Protein AF-A0A562K7I3-F1 (afdb_monomer_lite)

Secondary structure (DSSP, 8-state):
-HHHHHHHHHHHHHHHHHH---HHHHHHHHHHHHHHHHHHHHHHHHHHHHSPPPPPP-GGGB-TTSPPS-SSS--PPPB-

Structure (mmCIF, N/CA/C/O backbone):
data_AF-A0A562K7I3-F1
#
_entry.id   AF-A0A562K7I3-F1
#
loop_
_atom_site.group_PDB
_atom_site.id
_atom_site.type_symbol
_atom_site.label_atom_id
_atom_site.label_alt_id
_atom_site.label_comp_id
_atom_site.label_asym_id
_atom_site.label_entity_id
_atom_site.label_seq_id
_atom_site.pdbx_PDB_ins_code
_atom_site.Cartn_x
_atom_site.Cartn_y
_atom_site.Cartn_z
_atom_site.occupancy
_atom_site.B_iso_or_equiv
_atom_site.auth_seq_id
_atom_site.auth_comp_id
_atom_site.auth_asym_id
_atom_site.auth_atom_id
_atom_site.pdbx_PDB_model_num
ATOM 1 N N . MET A 1 1 ? 18.410 -2.698 -2.950 1.00 61.50 1 MET A N 1
ATOM 2 C CA . MET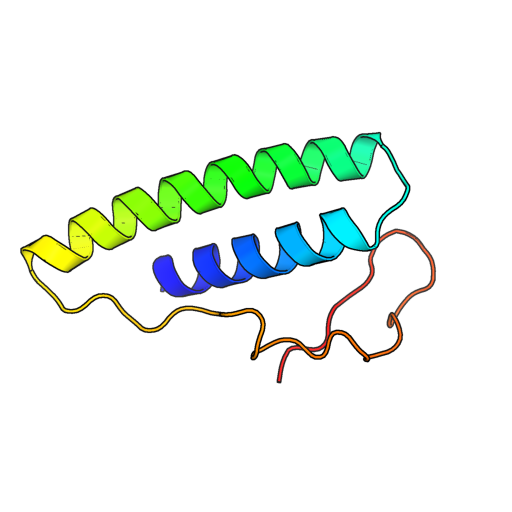 A 1 1 ? 17.846 -2.439 -1.603 1.00 61.50 1 MET A CA 1
ATOM 3 C C . MET A 1 1 ? 16.542 -1.631 -1.611 1.00 61.50 1 MET A C 1
ATOM 5 O O . MET A 1 1 ? 15.678 -1.954 -0.808 1.00 61.50 1 MET A O 1
ATOM 9 N N . ASN A 1 2 ? 16.337 -0.635 -2.488 1.00 81.69 2 ASN A N 1
ATOM 10 C CA . ASN A 1 2 ? 15.142 0.230 -2.404 1.00 81.69 2 ASN A CA 1
ATOM 11 C C . ASN A 1 2 ? 13.817 -0.464 -2.786 1.00 81.69 2 ASN A C 1
ATOM 13 O O . ASN A 1 2 ? 12.835 -0.301 -2.078 1.00 81.69 2 ASN A O 1
ATOM 17 N N . HIS A 1 3 ? 13.783 -1.323 -3.811 1.00 88.88 3 HIS A N 1
ATOM 18 C CA . HIS A 1 3 ? 12.541 -2.003 -4.228 1.00 88.88 3 HIS A CA 1
ATOM 19 C C . HIS A 1 3 ? 11.930 -2.904 -3.143 1.00 88.88 3 HIS A C 1
ATOM 21 O O . HIS A 1 3 ? 10.733 -2.855 -2.867 1.00 88.88 3 HIS A O 1
ATOM 27 N N . THR A 1 4 ? 12.763 -3.705 -2.479 1.00 89.19 4 THR A N 1
ATOM 28 C CA . THR A 1 4 ? 12.341 -4.591 -1.386 1.00 89.19 4 THR A CA 1
ATOM 29 C C . THR A 1 4 ? 11.815 -3.803 -0.182 1.00 89.19 4 THR A C 1
ATOM 31 O O . THR A 1 4 ? 10.876 -4.236 0.479 1.00 89.19 4 THR A O 1
ATOM 34 N N . ARG A 1 5 ? 12.382 -2.620 0.090 1.00 89.25 5 ARG A N 1
ATOM 35 C CA . ARG A 1 5 ? 11.893 -1.730 1.152 1.00 89.25 5 ARG A CA 1
ATOM 36 C C . ARG A 1 5 ? 10.513 -1.169 0.828 1.00 89.25 5 ARG A C 1
ATOM 38 O O . ARG A 1 5 ? 9.643 -1.218 1.691 1.00 89.25 5 ARG A O 1
ATOM 45 N N . GLU A 1 6 ? 10.303 -0.702 -0.401 1.00 92.50 6 GLU A N 1
ATOM 46 C CA . GLU A 1 6 ? 9.010 -0.133 -0.793 1.00 92.50 6 GLU A CA 1
ATOM 47 C C . GLU A 1 6 ? 7.903 -1.185 -0.848 1.00 92.50 6 GLU A C 1
ATOM 49 O O . GLU A 1 6 ? 6.810 -0.962 -0.340 1.00 92.50 6 GLU A O 1
ATOM 54 N N . THR A 1 7 ? 8.193 -2.377 -1.375 1.00 92.62 7 THR A N 1
ATOM 55 C CA . THR A 1 7 ? 7.222 -3.490 -1.374 1.00 92.62 7 THR A CA 1
ATOM 56 C C . THR A 1 7 ? 6.855 -3.939 0.043 1.00 92.62 7 THR A C 1
ATOM 58 O O . THR A 1 7 ? 5.700 -4.275 0.306 1.00 92.62 7 THR A O 1
ATOM 61 N N . LYS A 1 8 ? 7.798 -3.869 0.995 1.00 89.38 8 LYS A N 1
ATOM 62 C CA . LYS A 1 8 ? 7.515 -4.101 2.417 1.00 89.38 8 LYS A CA 1
ATOM 63 C C . LYS A 1 8 ? 6.607 -3.011 2.996 1.00 89.38 8 LYS A C 1
ATOM 65 O O . LYS A 1 8 ? 5.650 -3.335 3.699 1.00 89.38 8 LYS A O 1
ATOM 70 N N . ALA A 1 9 ? 6.895 -1.743 2.704 1.00 90.38 9 ALA A N 1
ATOM 71 C CA . ALA A 1 9 ? 6.098 -0.605 3.160 1.00 90.38 9 ALA A CA 1
ATOM 72 C C . ALA A 1 9 ? 4.661 -0.635 2.609 1.00 90.38 9 ALA A C 1
ATOM 74 O O . ALA A 1 9 ? 3.721 -0.402 3.372 1.00 90.38 9 ALA A O 1
ATOM 75 N N . ASP A 1 10 ? 4.475 -1.000 1.337 1.00 92.12 10 ASP A N 1
ATOM 76 C CA . ASP A 1 10 ? 3.156 -1.202 0.720 1.00 92.12 10 ASP A CA 1
ATOM 77 C C . ASP A 1 10 ? 2.354 -2.291 1.453 1.00 92.12 10 ASP A C 1
ATOM 79 O O . ASP A 1 10 ? 1.210 -2.059 1.853 1.00 92.12 10 ASP A O 1
ATOM 83 N N . CYS A 1 11 ? 2.966 -3.448 1.727 1.00 89.25 11 CYS A N 1
ATOM 84 C CA . CYS A 1 11 ? 2.290 -4.543 2.426 1.00 89.25 11 CYS A CA 1
ATOM 85 C C . CYS A 1 11 ? 1.895 -4.167 3.865 1.00 89.25 11 CYS A C 1
ATOM 87 O O . CYS A 1 11 ? 0.757 -4.403 4.279 1.00 89.25 11 CYS A O 1
ATOM 89 N N . ILE A 1 12 ? 2.814 -3.548 4.615 1.00 86.12 12 ILE A N 1
ATOM 90 C CA . ILE A 1 12 ? 2.559 -3.063 5.980 1.00 86.12 12 ILE A CA 1
ATOM 91 C C . ILE A 1 12 ? 1.419 -2.039 5.983 1.00 86.12 12 ILE A C 1
ATOM 93 O O . ILE A 1 12 ? 0.494 -2.138 6.789 1.00 86.12 12 ILE A O 1
ATOM 97 N N . SER A 1 13 ? 1.461 -1.070 5.069 1.00 90.19 13 SER A N 1
ATOM 98 C CA . SER A 1 13 ? 0.449 -0.015 4.994 1.00 90.19 13 SER A CA 1
ATOM 99 C C . SER A 1 13 ? -0.926 -0.596 4.669 1.00 90.19 13 SER A C 1
ATOM 101 O O . SER A 1 13 ? -1.905 -0.270 5.336 1.00 90.19 13 SER A O 1
ATOM 103 N N . ASN A 1 14 ? -1.003 -1.533 3.721 1.00 89.12 14 ASN A N 1
ATOM 104 C CA . ASN A 1 14 ? -2.237 -2.256 3.408 1.00 89.12 14 ASN A CA 1
ATOM 105 C C . ASN A 1 14 ? -2.788 -3.053 4.599 1.00 89.12 14 ASN A C 1
ATOM 107 O O . ASN A 1 14 ? -4.006 -3.163 4.748 1.00 89.12 14 ASN A O 1
ATOM 111 N N . TYR A 1 15 ? -1.919 -3.626 5.434 1.00 85.81 15 TYR A N 1
ATOM 112 C CA . TYR A 1 15 ? -2.343 -4.306 6.656 1.00 85.81 15 TYR A CA 1
ATOM 113 C C . TYR A 1 15 ? -2.963 -3.330 7.655 1.00 85.81 15 TYR A C 1
ATOM 115 O O . TYR A 1 15 ? -4.092 -3.539 8.098 1.00 85.81 15 TYR A O 1
ATOM 123 N N . PHE A 1 16 ? -2.260 -2.241 7.961 1.00 84.25 16 PHE A N 1
ATOM 124 C CA . PHE A 1 16 ? -2.730 -1.251 8.924 1.00 84.25 16 PHE A CA 1
ATOM 125 C C . PHE A 1 16 ? -4.027 -0.575 8.498 1.00 84.25 16 PHE A C 1
ATOM 127 O O . PHE A 1 16 ? -4.891 -0.341 9.336 1.00 84.25 16 PHE A O 1
ATOM 134 N N . LEU A 1 17 ? -4.222 -0.341 7.199 1.00 88.50 17 LEU A N 1
ATOM 135 C CA . LEU A 1 17 ? -5.491 0.173 6.683 1.00 88.50 17 LEU A CA 1
ATOM 136 C C . LEU A 1 17 ? -6.685 -0.757 6.946 1.00 88.50 17 LEU A C 1
ATOM 138 O O . LEU A 1 17 ? -7.822 -0.294 6.919 1.00 88.50 17 LEU A O 1
ATOM 142 N N . LYS A 1 18 ? -6.448 -2.053 7.190 1.00 85.00 18 LYS A N 1
ATOM 143 C CA . LYS A 1 18 ? -7.492 -3.039 7.507 1.00 85.00 18 LYS A CA 1
ATOM 144 C C . LYS A 1 18 ? -7.694 -3.239 9.008 1.00 85.00 18 LYS A C 1
ATOM 146 O O . LYS A 1 18 ? -8.763 -3.699 9.402 1.00 85.00 18 LYS A O 1
ATOM 151 N N . THR A 1 19 ? -6.683 -2.964 9.833 1.00 80.19 19 THR A N 1
ATOM 152 C CA . THR A 1 19 ? -6.721 -3.256 11.276 1.00 80.19 19 THR A CA 1
ATOM 153 C C . THR A 1 19 ? -6.917 -2.026 12.152 1.00 80.19 19 THR A C 1
ATOM 155 O O . THR A 1 19 ? -7.502 -2.140 13.232 1.00 80.19 19 THR A O 1
ATOM 158 N N . LEU A 1 20 ? -6.451 -0.856 11.711 1.00 83.62 20 LEU A N 1
ATOM 159 C CA . LEU A 1 20 ? -6.574 0.384 12.467 1.00 83.62 20 LEU A CA 1
ATOM 160 C C . LEU A 1 20 ? -7.979 0.974 12.342 1.00 83.62 20 LEU A C 1
ATOM 162 O O . LEU A 1 20 ? -8.629 0.879 11.305 1.00 83.62 20 LEU A O 1
ATOM 166 N N . LYS A 1 21 ? -8.427 1.605 13.428 1.00 82.75 21 LYS A N 1
ATOM 167 C CA . LYS A 1 21 ? -9.728 2.286 13.523 1.00 82.75 21 LYS A CA 1
ATOM 168 C C . LYS A 1 21 ? -9.606 3.806 13.654 1.00 82.75 21 LYS A C 1
ATOM 170 O O . LYS A 1 21 ? -10.615 4.490 13.628 1.00 82.75 21 LYS A O 1
ATOM 175 N N . ASP A 1 22 ? -8.391 4.310 13.856 1.00 88.44 22 ASP A N 1
ATOM 176 C CA . ASP A 1 22 ? -8.123 5.736 14.024 1.00 88.44 22 ASP A CA 1
ATOM 177 C C . ASP A 1 22 ? -8.028 6.418 12.653 1.00 88.44 22 ASP A C 1
ATOM 179 O O . ASP A 1 22 ? -7.140 6.102 11.858 1.00 88.44 22 ASP A O 1
ATOM 183 N N . ASP A 1 23 ? -8.949 7.339 12.376 1.00 89.81 23 ASP A N 1
ATOM 184 C CA . ASP A 1 23 ? -9.089 7.975 11.066 1.00 89.81 23 ASP A CA 1
ATOM 185 C C . ASP A 1 23 ? -7.879 8.820 10.652 1.00 89.81 23 ASP A C 1
ATOM 187 O O . ASP A 1 23 ? -7.553 8.886 9.460 1.00 89.81 23 ASP A O 1
ATOM 191 N N . ASP A 1 24 ? -7.188 9.454 11.597 1.00 89.62 24 ASP A N 1
ATOM 192 C CA . ASP A 1 24 ? -6.034 10.294 11.281 1.00 89.62 24 ASP A CA 1
ATOM 193 C C . ASP A 1 24 ? -4.810 9.437 10.967 1.00 89.62 24 ASP A C 1
ATOM 195 O O . ASP A 1 24 ? -4.097 9.692 9.986 1.00 89.62 24 ASP A O 1
ATOM 199 N N . ILE A 1 25 ? -4.630 8.340 11.705 1.00 88.00 25 ILE A N 1
ATOM 200 C CA . ILE A 1 25 ? -3.600 7.350 11.387 1.00 88.00 25 ILE A CA 1
ATOM 201 C C . ILE A 1 25 ? -3.913 6.663 10.044 1.00 88.00 25 ILE A C 1
ATOM 203 O O . ILE A 1 25 ? -3.009 6.452 9.230 1.00 88.00 25 ILE A O 1
ATOM 207 N N . LEU A 1 26 ? -5.183 6.372 9.743 1.00 90.12 26 LEU A N 1
ATOM 208 C CA . LEU A 1 26 ? -5.586 5.810 8.447 1.00 90.12 26 LEU A CA 1
ATOM 209 C C . LEU A 1 26 ? -5.258 6.751 7.277 1.00 90.12 26 LEU A 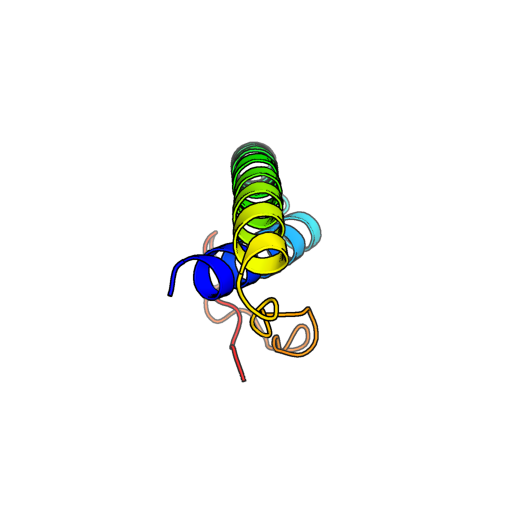C 1
ATOM 211 O O . LEU A 1 26 ? -4.766 6.287 6.244 1.00 90.12 26 LEU A O 1
ATOM 215 N N . LYS A 1 27 ? -5.486 8.066 7.408 1.00 93.62 27 LYS A N 1
ATOM 216 C CA . LYS A 1 27 ? -5.103 9.052 6.374 1.00 93.62 27 LYS A CA 1
ATOM 217 C C . LYS A 1 27 ? -3.594 9.060 6.128 1.00 93.62 27 LYS A C 1
ATOM 219 O O . LYS A 1 27 ? -3.166 9.100 4.968 1.00 93.62 27 LYS A O 1
ATOM 224 N N . LEU A 1 28 ? -2.796 8.977 7.195 1.00 91.75 28 LEU A N 1
ATOM 225 C CA . LEU A 1 28 ? -1.340 8.879 7.092 1.00 91.75 28 LEU A CA 1
ATOM 226 C C . LEU A 1 28 ? -0.926 7.634 6.296 1.00 91.75 28 LEU A C 1
ATOM 228 O O . LEU A 1 28 ? -0.168 7.752 5.332 1.00 91.75 28 LEU A O 1
ATOM 232 N N . TYR A 1 29 ? -1.473 6.460 6.627 1.00 91.69 29 TYR A N 1
ATOM 233 C CA . TYR A 1 29 ? -1.161 5.224 5.902 1.00 91.69 29 TYR A CA 1
ATOM 234 C C . TYR A 1 29 ? -1.658 5.224 4.455 1.00 91.69 29 TYR A C 1
ATOM 236 O O . TYR A 1 29 ? -0.961 4.697 3.593 1.00 91.69 29 TYR A O 1
ATOM 244 N N . LYS A 1 30 ? -2.804 5.845 4.144 1.00 94.25 30 LYS A N 1
ATOM 245 C CA . LYS A 1 30 ? -3.247 6.021 2.745 1.00 94.25 30 LYS A CA 1
ATOM 246 C C . LYS A 1 30 ? -2.244 6.850 1.946 1.00 94.25 30 LYS A C 1
ATOM 248 O O . LYS A 1 30 ? -1.926 6.511 0.809 1.00 94.25 30 LYS A O 1
ATOM 253 N N . THR A 1 31 ? -1.729 7.912 2.559 1.00 94.62 31 THR A N 1
ATOM 254 C CA . THR A 1 31 ? -0.740 8.798 1.938 1.00 94.62 31 THR A CA 1
ATOM 255 C C . THR A 1 31 ? 0.586 8.072 1.726 1.00 94.62 31 THR A C 1
ATOM 257 O O . THR A 1 31 ? 1.121 8.079 0.620 1.00 94.62 31 THR A O 1
ATOM 260 N N . ALA A 1 32 ? 1.084 7.379 2.752 1.00 91.88 32 ALA A N 1
ATOM 261 C CA . ALA A 1 32 ? 2.297 6.571 2.657 1.00 91.88 32 ALA A CA 1
ATOM 262 C C . ALA A 1 32 ? 2.172 5.468 1.590 1.00 91.88 32 ALA A C 1
ATOM 264 O O . ALA A 1 32 ? 3.069 5.312 0.765 1.00 91.88 32 ALA A O 1
ATOM 265 N N . LEU A 1 33 ? 1.031 4.769 1.550 1.00 94.69 33 LEU A N 1
ATOM 266 C CA . LEU A 1 33 ? 0.746 3.729 0.561 1.00 94.69 33 LEU A CA 1
ATOM 267 C C . LEU A 1 33 ? 0.813 4.275 -0.868 1.00 94.69 33 LEU A C 1
ATOM 269 O O . LEU A 1 33 ? 1.444 3.665 -1.729 1.00 94.69 33 LEU A O 1
ATOM 273 N N . HIS A 1 34 ? 0.215 5.443 -1.111 1.00 96.06 34 HIS A N 1
ATOM 274 C CA . HIS A 1 34 ? 0.271 6.092 -2.418 1.00 96.06 34 HIS A CA 1
ATOM 275 C C . HIS A 1 34 ? 1.716 6.378 -2.859 1.00 96.06 34 HIS A C 1
ATOM 277 O O . HIS A 1 34 ? 2.091 6.069 -3.993 1.00 96.06 34 HIS A O 1
ATOM 283 N N . TYR A 1 35 ? 2.548 6.917 -1.963 1.00 95.19 35 TYR A N 1
ATOM 284 C CA . TYR A 1 35 ? 3.956 7.181 -2.270 1.00 95.19 35 TYR A CA 1
ATOM 285 C C . TYR A 1 35 ? 4.744 5.899 -2.548 1.00 95.19 35 TYR A C 1
ATOM 287 O O . TYR A 1 35 ? 5.416 5.827 -3.581 1.00 95.19 35 TYR A O 1
ATOM 295 N N . SER A 1 36 ? 4.614 4.872 -1.702 1.00 94.12 36 SER A N 1
ATOM 296 C CA . SER A 1 36 ? 5.316 3.601 -1.913 1.00 94.12 36 SER A CA 1
ATOM 297 C C . SER A 1 36 ? 4.897 2.928 -3.220 1.00 94.12 36 SER A C 1
ATOM 299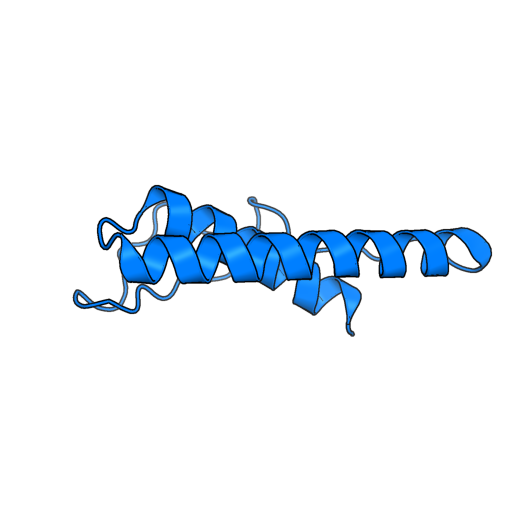 O O . SER A 1 36 ? 5.756 2.445 -3.954 1.00 94.12 36 SER A O 1
ATOM 301 N N . GLN A 1 37 ? 3.615 2.954 -3.594 1.00 95.12 37 GLN A N 1
ATOM 302 C CA . GLN A 1 37 ? 3.154 2.395 -4.874 1.00 95.12 37 GLN A CA 1
ATOM 303 C C . GLN A 1 37 ? 3.749 3.121 -6.081 1.00 95.12 37 GLN A C 1
ATOM 305 O O . GLN A 1 37 ? 4.205 2.477 -7.033 1.00 95.12 37 GLN A O 1
ATOM 310 N N . ASN A 1 38 ? 3.814 4.453 -6.026 1.00 96.25 38 ASN A N 1
ATOM 311 C CA . ASN A 1 38 ? 4.459 5.246 -7.070 1.00 96.25 38 ASN A CA 1
ATOM 312 C C . ASN A 1 38 ? 5.957 4.924 -7.166 1.00 96.25 38 ASN A C 1
ATOM 314 O O . ASN A 1 38 ? 6.477 4.727 -8.266 1.00 96.25 38 ASN A O 1
ATOM 318 N N . GLN A 1 39 ? 6.651 4.806 -6.032 1.00 95.25 39 GLN A N 1
ATOM 319 C CA . GLN A 1 39 ? 8.072 4.452 -5.999 1.00 95.25 39 GLN A CA 1
ATOM 320 C C . GLN A 1 39 ? 8.326 3.028 -6.507 1.00 95.25 39 GLN A C 1
ATOM 322 O O . GLN A 1 39 ? 9.259 2.819 -7.282 1.00 95.25 39 GLN A O 1
ATOM 327 N N . ILE A 1 40 ? 7.482 2.054 -6.144 1.00 95.06 40 ILE A N 1
ATOM 328 C CA . ILE A 1 40 ? 7.544 0.686 -6.680 1.00 95.06 40 ILE A CA 1
ATOM 329 C C . ILE A 1 40 ? 7.424 0.719 -8.198 1.00 95.06 40 ILE A C 1
ATOM 331 O O . ILE A 1 40 ? 8.219 0.060 -8.866 1.00 95.06 40 ILE A O 1
ATOM 335 N N . LYS A 1 41 ? 6.473 1.485 -8.745 1.00 95.44 41 LYS A N 1
ATOM 336 C CA . LYS A 1 41 ? 6.289 1.614 -10.194 1.00 95.44 41 LYS A CA 1
ATOM 337 C C . LYS A 1 41 ? 7.550 2.157 -10.868 1.00 95.44 41 LYS A C 1
ATOM 339 O O . LYS A 1 41 ? 8.089 1.491 -11.743 1.00 95.44 41 LYS A O 1
ATOM 344 N N . VAL A 1 42 ? 8.080 3.283 -10.388 1.00 95.56 42 VAL A N 1
ATOM 345 C CA . VAL A 1 42 ? 9.313 3.887 -10.929 1.00 95.56 42 VAL A CA 1
ATOM 346 C C . VAL A 1 42 ? 10.492 2.912 -10.870 1.00 95.56 42 VAL A C 1
ATOM 348 O O . VAL A 1 42 ? 11.230 2.766 -11.842 1.00 95.56 42 VAL A O 1
ATOM 351 N N . LEU A 1 43 ? 10.664 2.209 -9.747 1.00 94.2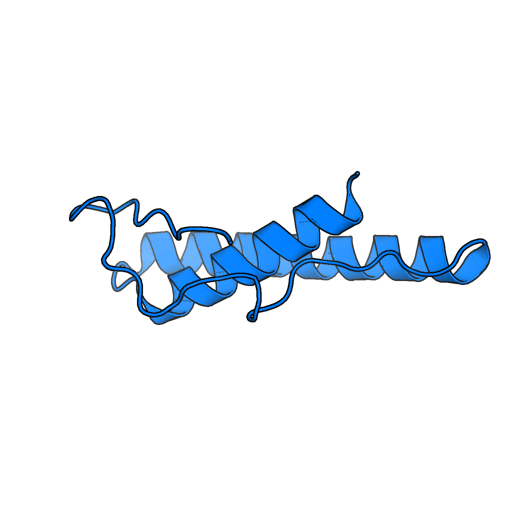5 43 LEU A N 1
ATOM 352 C CA . LEU A 1 43 ? 11.736 1.226 -9.597 1.00 94.25 43 LEU A CA 1
ATOM 353 C C . LEU A 1 43 ? 11.549 0.034 -10.540 1.00 94.25 43 LEU A C 1
ATOM 355 O O . LEU A 1 43 ? 12.526 -0.427 -11.120 1.00 94.25 43 LEU A O 1
ATOM 359 N N . ARG A 1 44 ? 10.320 -0.463 -10.722 1.00 93.50 44 ARG A N 1
ATOM 360 C CA . ARG A 1 44 ? 10.030 -1.555 -11.666 1.00 93.50 44 ARG A CA 1
ATOM 361 C C . ARG A 1 44 ? 10.332 -1.148 -13.099 1.00 93.50 44 ARG A C 1
ATOM 363 O O . ARG A 1 44 ? 10.987 -1.920 -13.790 1.00 93.50 44 ARG A O 1
ATOM 370 N N . ASP A 1 45 ? 9.915 0.047 -13.501 1.00 94.56 45 ASP A N 1
ATOM 371 C CA . ASP A 1 45 ? 10.170 0.583 -14.840 1.00 94.56 45 ASP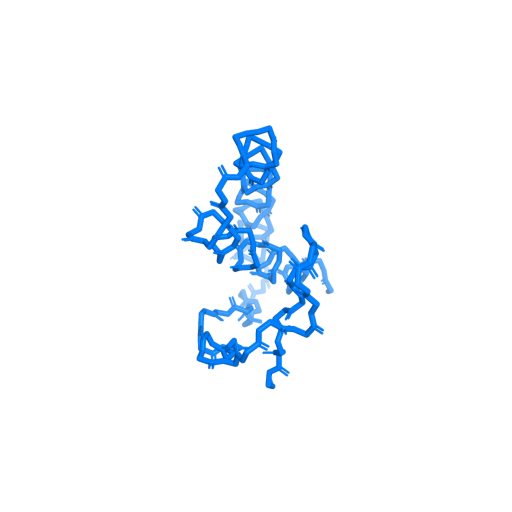 A CA 1
ATOM 372 C C . ASP A 1 45 ? 11.679 0.760 -15.087 1.00 94.56 45 ASP A C 1
ATOM 374 O O . ASP A 1 45 ? 12.159 0.530 -16.195 1.00 94.56 45 ASP A O 1
ATOM 378 N N . LEU A 1 46 ? 12.445 1.133 -14.052 1.00 94.12 46 LEU A N 1
ATOM 379 C CA . LEU A 1 46 ? 13.906 1.198 -14.115 1.00 94.12 46 LEU A CA 1
ATOM 380 C C . LEU A 1 46 ? 14.527 -0.193 -14.278 1.00 94.12 46 LEU A C 1
ATOM 382 O O . LEU A 1 46 ? 15.357 -0.380 -15.162 1.00 94.12 46 LEU A O 1
ATOM 386 N N . PHE A 1 47 ? 14.124 -1.164 -13.452 1.00 92.31 47 PHE A N 1
ATOM 387 C CA . PHE A 1 47 ? 14.661 -2.521 -13.548 1.00 92.31 47 PHE A CA 1
ATOM 388 C C . PHE A 1 47 ? 14.340 -3.128 -14.910 1.00 92.31 47 PHE A C 1
ATOM 390 O O . PHE A 1 47 ? 15.266 -3.541 -15.587 1.00 92.31 47 PHE A O 1
ATOM 397 N N . GLN A 1 48 ? 13.093 -3.066 -15.382 1.00 92.69 48 GLN A N 1
ATOM 398 C CA . GLN A 1 48 ? 12.676 -3.654 -16.664 1.00 92.69 48 GLN A CA 1
ATOM 399 C C . GLN A 1 48 ? 13.516 -3.238 -17.882 1.00 92.69 48 GLN A C 1
ATOM 401 O O . GLN A 1 48 ? 13.530 -3.971 -18.868 1.00 92.69 48 GLN A O 1
ATOM 406 N N . LYS A 1 49 ? 14.204 -2.092 -17.833 1.00 92.25 49 LYS A N 1
ATOM 407 C CA . LYS A 1 49 ? 15.082 -1.638 -18.917 1.00 92.25 49 LYS A CA 1
ATOM 408 C C . LYS A 1 49 ? 16.403 -2.402 -18.995 1.00 92.25 49 LYS A C 1
ATOM 410 O O . LYS A 1 49 ? 16.922 -2.560 -20.092 1.00 92.25 49 LYS A O 1
ATOM 415 N N . GLU A 1 50 ? 16.944 -2.853 -17.865 1.00 90.62 50 GLU A N 1
ATOM 416 C CA . GLU A 1 50 ? 18.326 -3.360 -17.800 1.00 90.62 50 GLU A CA 1
ATOM 417 C C . GLU A 1 50 ? 18.488 -4.664 -17.001 1.00 90.62 50 GLU A C 1
ATOM 419 O O . GLU A 1 50 ? 19.449 -5.400 -17.209 1.00 90.62 50 GLU A O 1
ATOM 424 N N . PHE A 1 51 ? 17.551 -4.992 -16.109 1.00 90.31 51 PHE A N 1
ATOM 425 C CA . PHE A 1 51 ? 17.654 -6.100 -15.160 1.00 90.31 51 PHE A CA 1
ATOM 426 C C . PHE A 1 51 ? 16.288 -6.749 -14.864 1.00 90.31 51 PHE A C 1
ATOM 428 O O . PHE A 1 51 ? 15.237 -6.111 -14.933 1.00 90.31 51 PHE A O 1
ATOM 435 N N . PRO A 1 52 ? 16.250 -8.027 -14.457 1.00 91.19 52 PRO A N 1
ATOM 436 C CA . PRO A 1 52 ? 15.021 -8.605 -13.928 1.00 91.19 52 PRO A CA 1
ATOM 437 C C . PRO A 1 52 ? 14.562 -7.846 -12.672 1.00 91.19 52 PRO A C 1
ATOM 439 O O . PRO A 1 52 ? 15.364 -7.489 -11.807 1.00 91.19 52 PRO A O 1
ATOM 442 N N . VAL A 1 53 ? 13.251 -7.617 -12.558 1.00 90.88 53 VAL A N 1
ATOM 443 C CA . VAL A 1 53 ? 12.657 -6.997 -11.366 1.00 90.88 53 VAL A CA 1
ATOM 444 C C . VAL A 1 53 ? 12.891 -7.917 -10.160 1.00 90.88 53 VAL A C 1
ATOM 446 O O . VAL A 1 53 ? 12.506 -9.087 -10.218 1.00 90.88 53 VAL A O 1
ATOM 449 N N . PRO A 1 54 ? 13.499 -7.427 -9.065 1.00 90.50 54 PRO A N 1
ATOM 450 C CA . PRO A 1 54 ? 13.770 -8.257 -7.898 1.00 90.50 54 PRO A CA 1
ATOM 451 C C . PRO A 1 54 ? 12.474 -8.682 -7.198 1.00 90.50 54 PRO A C 1
ATOM 453 O O . PRO A 1 54 ? 11.502 -7.928 -7.157 1.00 90.50 54 PRO A O 1
ATOM 456 N N . GLN A 1 55 ? 12.480 -9.871 -6.591 1.00 90.25 55 GLN A N 1
ATOM 457 C CA . GLN A 1 55 ? 11.368 -10.343 -5.766 1.00 90.25 55 GLN A CA 1
ATOM 458 C C . GLN A 1 55 ? 11.156 -9.387 -4.579 1.00 90.25 55 GLN A C 1
ATOM 460 O O . GLN A 1 55 ? 12.069 -9.131 -3.789 1.00 90.25 55 GLN A O 1
ATOM 465 N N . GLY A 1 56 ? 9.949 -8.834 -4.483 1.00 89.19 56 GLY A N 1
ATOM 466 C CA . GLY A 1 56 ? 9.523 -7.970 -3.386 1.00 89.19 56 GLY A CA 1
ATOM 467 C C . GLY A 1 56 ? 8.755 -8.724 -2.304 1.00 89.19 56 GLY A C 1
ATOM 468 O O . GLY A 1 56 ? 8.399 -9.892 -2.481 1.00 89.19 56 GLY A O 1
ATOM 469 N N . PHE A 1 57 ? 8.466 -8.015 -1.211 1.00 88.94 57 PHE A N 1
ATOM 470 C CA . PHE A 1 57 ? 7.539 -8.489 -0.185 1.00 88.94 57 PHE A CA 1
ATOM 471 C C . PHE A 1 57 ? 6.124 -8.597 -0.754 1.00 88.94 57 PHE A C 1
ATOM 473 O O . PHE A 1 57 ? 5.684 -7.790 -1.576 1.00 88.94 57 PHE A O 1
ATOM 480 N N . THR A 1 58 ? 5.410 -9.601 -0.279 1.00 85.94 58 THR A N 1
ATOM 481 C CA . THR A 1 58 ? 4.029 -9.918 -0.616 1.00 85.94 58 THR A CA 1
ATOM 482 C C . THR A 1 58 ? 3.246 -10.153 0.668 1.00 85.94 58 THR A C 1
ATOM 484 O O . THR A 1 58 ? 3.820 -10.356 1.733 1.00 85.94 58 THR A O 1
ATOM 487 N N . GLY A 1 59 ? 1.917 -10.226 0.585 1.00 77.50 59 GLY A N 1
ATOM 488 C CA . GLY A 1 59 ? 1.092 -10.565 1.751 1.00 77.50 59 GLY A CA 1
ATOM 489 C C . GLY A 1 59 ? 1.386 -11.940 2.374 1.00 77.50 59 GLY A C 1
ATOM 490 O O . GLY A 1 59 ? 0.922 -12.198 3.480 1.00 77.50 59 GLY A O 1
ATOM 491 N N . LYS A 1 60 ? 2.142 -12.817 1.695 1.00 82.31 60 LYS A N 1
ATOM 492 C CA . LYS A 1 60 ? 2.554 -14.130 2.221 1.00 82.31 60 LYS A CA 1
ATOM 493 C C . LYS A 1 60 ? 3.691 -14.031 3.238 1.00 82.31 60 LYS A C 1
ATOM 495 O O . LYS A 1 60 ? 3.808 -14.909 4.082 1.00 82.31 60 LYS A O 1
ATOM 500 N N . ASP A 1 61 ? 4.471 -12.955 3.186 1.00 82.19 61 ASP A N 1
ATOM 501 C CA . ASP A 1 61 ? 5.615 -12.704 4.074 1.00 82.19 61 ASP A CA 1
ATOM 502 C C . ASP A 1 61 ? 5.178 -12.159 5.454 1.00 82.19 61 ASP A C 1
ATOM 504 O O . ASP A 1 61 ? 5.994 -11.745 6.279 1.00 82.19 61 ASP A O 1
ATOM 508 N N . PHE A 1 62 ? 3.863 -12.130 5.708 1.00 75.19 62 PHE A N 1
ATOM 509 C CA . PHE A 1 62 ? 3.243 -11.550 6.893 1.00 75.19 62 PHE A CA 1
ATOM 510 C C . PHE A 1 62 ? 2.357 -12.569 7.598 1.00 75.19 62 PHE A C 1
ATOM 512 O O . PHE A 1 62 ? 1.418 -13.117 7.013 1.00 75.19 62 PHE A O 1
ATOM 519 N N . ASN A 1 63 ? 2.571 -12.748 8.902 1.00 74.88 63 ASN A N 1
ATOM 520 C CA . ASN A 1 63 ? 1.634 -13.507 9.719 1.00 74.88 63 ASN A CA 1
ATOM 521 C C . ASN A 1 63 ? 0.451 -12.629 10.151 1.00 74.88 63 ASN A C 1
ATOM 523 O O . ASN A 1 63 ? 0.428 -12.078 11.250 1.00 74.88 63 ASN A O 1
ATOM 527 N N . LEU A 1 64 ? -0.568 -12.535 9.297 1.00 67.88 64 LEU A N 1
ATOM 528 C CA . LEU A 1 64 ? -1.788 -11.762 9.573 1.00 67.88 64 LEU A CA 1
ATOM 529 C C . LEU A 1 64 ? -2.612 -12.295 10.758 1.00 67.88 64 LEU A C 1
ATOM 531 O O . LEU A 1 64 ? -3.484 -11.590 11.259 1.00 67.88 64 LEU A O 1
ATOM 535 N N . LYS A 1 65 ? -2.351 -13.535 11.190 1.00 68.94 65 LYS A N 1
ATOM 536 C CA . LYS A 1 65 ? -3.005 -14.176 12.340 1.00 68.94 65 LYS A CA 1
ATOM 537 C C . LYS A 1 65 ? -2.226 -13.978 13.643 1.00 68.94 65 LYS A C 1
ATOM 539 O O . LYS A 1 65 ? -2.705 -14.401 14.694 1.00 68.94 65 LYS A O 1
ATOM 544 N N . ALA A 1 66 ? -1.035 -13.378 13.592 1.00 67.44 66 ALA A N 1
ATOM 545 C CA . ALA A 1 66 ? -0.262 -13.085 14.788 1.00 67.44 66 ALA A CA 1
ATOM 546 C C . ALA A 1 66 ? -0.992 -12.044 15.643 1.00 67.44 66 ALA A C 1
ATOM 548 O O . ALA A 1 66 ? -1.511 -11.047 15.134 1.00 67.44 66 ALA A O 1
ATOM 549 N N . GLN A 1 67 ? -1.023 -12.278 16.955 1.00 62.91 67 GLN A N 1
ATOM 550 C CA . GLN A 1 67 ? -1.568 -11.300 17.886 1.00 62.91 67 GLN A CA 1
ATOM 551 C C . GLN A 1 67 ? -0.702 -10.026 17.860 1.00 62.91 67 GLN A C 1
ATOM 553 O O . GLN A 1 67 ? 0.526 -10.135 17.795 1.00 62.91 67 GLN A O 1
ATOM 558 N N . PRO A 1 68 ? -1.311 -8.826 17.905 1.00 65.44 68 PRO A N 1
ATOM 559 C CA . PRO A 1 68 ? -0.572 -7.577 18.043 1.00 65.44 68 PRO A CA 1
ATOM 560 C C . PRO A 1 68 ? 0.386 -7.642 19.237 1.00 65.44 68 PRO A C 1
ATOM 562 O O . PRO A 1 68 ? -0.039 -7.956 20.346 1.00 65.44 68 PRO A O 1
ATOM 565 N N . LEU A 1 69 ? 1.657 -7.287 19.030 1.00 64.62 69 LEU A N 1
ATOM 566 C CA . LEU A 1 69 ? 2.643 -7.245 20.119 1.00 64.62 69 LEU A CA 1
ATOM 567 C C . LEU A 1 69 ? 2.357 -6.133 21.149 1.00 64.62 69 LEU A C 1
ATOM 569 O O . LEU A 1 69 ? 2.750 -6.262 22.303 1.00 64.62 69 LEU A O 1
ATOM 573 N N . PHE A 1 70 ? 1.638 -5.069 20.766 1.00 57.16 70 PHE A N 1
ATOM 574 C CA . PHE A 1 70 ? 1.203 -4.003 21.675 1.00 57.16 70 PHE A CA 1
ATOM 575 C C . PHE A 1 70 ? -0.252 -3.594 21.419 1.00 57.16 70 PHE A C 1
ATOM 577 O O . PHE A 1 70 ? -0.732 -3.604 20.287 1.00 57.16 70 PHE A O 1
ATOM 584 N N . HIS A 1 71 ? -0.945 -3.200 22.491 1.00 56.22 71 HIS A N 1
ATOM 585 C CA . HIS A 1 71 ? -2.387 -2.913 22.508 1.00 56.22 71 HIS A CA 1
ATOM 586 C C . HIS A 1 71 ? -2.745 -1.450 22.160 1.00 56.22 71 HIS A C 1
ATOM 588 O O . HIS A 1 71 ? -3.921 -1.102 22.103 1.00 56.22 71 HIS A O 1
ATOM 594 N N . ARG A 1 72 ? -1.752 -0.568 21.957 1.00 49.81 72 ARG A N 1
ATOM 595 C CA . ARG A 1 72 ? -1.950 0.867 21.674 1.00 49.81 72 ARG A CA 1
ATOM 596 C C . ARG A 1 72 ? -1.164 1.288 20.434 1.00 49.81 72 ARG A C 1
ATOM 598 O O . ARG A 1 72 ? 0.055 1.164 20.444 1.00 49.81 72 ARG A O 1
ATOM 605 N N . SER A 1 73 ? -1.899 1.758 19.418 1.00 54.59 73 SER A N 1
ATOM 606 C CA . SER A 1 73 ? -1.515 2.486 18.183 1.00 54.59 73 SER A CA 1
ATOM 607 C C . SER A 1 73 ? -0.394 1.943 17.275 1.00 54.59 73 SER A C 1
ATOM 609 O O . SER A 1 73 ? -0.417 2.224 16.080 1.00 54.59 73 SER A O 1
ATOM 611 N N . LEU A 1 74 ? 0.544 1.138 17.773 1.00 52.53 74 LEU A N 1
ATOM 612 C CA . LEU A 1 74 ? 1.676 0.578 17.037 1.00 52.53 74 LEU A CA 1
ATOM 613 C C . LEU A 1 74 ? 1.621 -0.952 17.082 1.00 52.53 74 LEU A C 1
ATOM 615 O O . LEU A 1 74 ? 2.257 -1.611 17.904 1.00 52.53 74 LEU A O 1
ATOM 619 N N . GLN A 1 75 ? 0.825 -1.528 16.186 1.00 55.72 75 GLN A N 1
ATOM 620 C CA . GLN A 1 75 ? 0.740 -2.974 16.013 1.00 55.72 75 GLN A CA 1
ATOM 621 C C . GLN A 1 75 ? 1.889 -3.454 15.117 1.00 55.72 75 GLN A C 1
ATOM 623 O O . GLN A 1 75 ? 1.823 -3.371 13.899 1.00 55.72 75 GLN A O 1
ATOM 628 N N . PHE A 1 76 ? 2.967 -3.964 15.707 1.00 59.22 76 PHE A N 1
ATOM 629 C CA . PHE A 1 76 ? 4.030 -4.599 14.925 1.00 59.22 76 PHE A CA 1
ATOM 630 C C . PHE A 1 76 ? 3.530 -5.925 14.341 1.00 59.22 76 PHE A C 1
ATOM 632 O O . PHE A 1 76 ? 3.009 -6.767 15.073 1.00 59.22 76 PHE A O 1
ATOM 639 N N . VAL A 1 77 ? 3.693 -6.108 13.027 1.00 59.91 77 VAL A N 1
ATOM 640 C CA . VAL A 1 77 ? 3.426 -7.385 12.352 1.00 59.91 77 VAL A CA 1
ATOM 641 C C . VAL A 1 77 ? 4.697 -8.218 12.365 1.00 59.91 77 VAL A C 1
ATOM 643 O O . VAL A 1 77 ? 5.767 -7.719 12.015 1.00 59.91 77 VAL A O 1
ATOM 646 N N . LEU A 1 78 ? 4.584 -9.483 12.769 1.00 56.72 78 LEU A N 1
ATOM 647 C CA . LEU A 1 78 ? 5.693 -10.422 12.671 1.00 56.72 78 LEU A CA 1
ATOM 648 C C . LEU A 1 78 ? 5.919 -10.761 11.188 1.00 56.72 78 LEU A C 1
ATOM 650 O O . LEU A 1 78 ? 5.023 -11.292 10.523 1.00 56.72 78 LEU A O 1
ATOM 654 N N . PHE A 1 79 ? 7.106 -10.424 10.687 1.00 59.78 79 PHE A N 1
ATOM 655 C CA . PHE A 1 79 ? 7.599 -10.861 9.382 1.00 59.78 79 PHE A CA 1
ATOM 656 C C . PHE A 1 79 ? 8.222 -12.247 9.560 1.00 59.78 79 PHE A C 1
ATOM 658 O O . PHE A 1 79 ? 8.930 -12.454 10.550 1.00 59.78 79 PHE A O 1
ATOM 665 N N . ILE A 1 80 ? 7.920 -13.176 8.654 1.00 55.94 80 ILE A N 1
ATOM 666 C CA . ILE A 1 80 ? 8.479 -14.539 8.656 1.00 55.94 80 ILE A CA 1
ATOM 667 C C . ILE A 1 80 ? 9.682 -14.580 7.716 1.00 55.94 80 ILE A C 1
ATOM 669 O O . ILE A 1 80 ? 9.593 -13.937 6.646 1.00 55.94 80 ILE A O 1
#

InterPro domains:
  IPR012347 Ferritin-like [G3DSA:1.20.1260.10] (1-78)
  IPR021617 Protein of unknown function DUF3231 [PF11553] (6-72)

O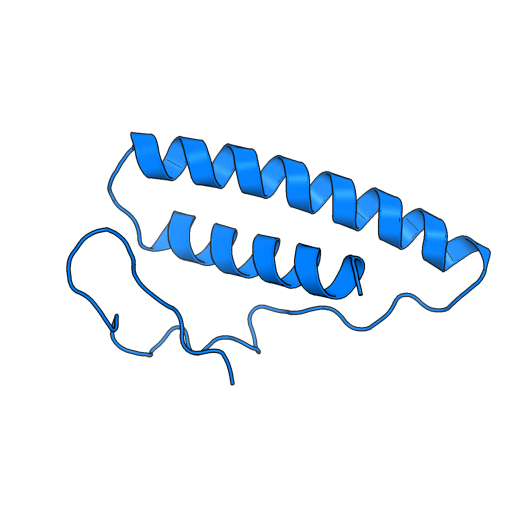rganism: NCBI:txid665099

pLDDT: mean 82.97, std 13.48, range [49.81, 96.25]

Foldseek 3Di:
DLLQVLLVLLLVLVLCCVVDDDPVVVVVSVVSNVVSVVVNVVLCVVCVVPHPDDDYDDNVQWDSVDDFPDDDDDRDTDGD

Radius of gyration: 14.0 Å; chains: 1; bounding box: 28×25×41 Å

Sequence (80 aa):
MNHTRETKADCISNYFLKTLKDDDILKLYKTALHYSQNQIKVLRDLFQKEFPVPQGFTGKDFNLKAQPLFHRSLQFVLFI